Protein AF-A0A919B4E5-F1 (afdb_monomer_lite)

Organism: NCBI:txid33904

pLDDT: mean 70.69, std 13.83, range [41.12, 92.69]

Structure (mmCIF, N/CA/C/O backbone):
data_AF-A0A919B4E5-F1
#
_entry.id   AF-A0A919B4E5-F1
#
loop_
_atom_site.group_PDB
_atom_site.id
_atom_site.type_symbol
_atom_site.label_atom_id
_atom_site.label_alt_id
_atom_site.label_comp_id
_atom_site.label_asym_id
_atom_site.label_entity_id
_atom_site.label_seq_id
_atom_site.pdbx_PDB_ins_code
_atom_site.Cartn_x
_atom_site.Cartn_y
_atom_site.Cartn_z
_atom_site.occupancy
_atom_site.B_iso_or_equiv
_atom_site.auth_seq_id
_atom_site.auth_comp_id
_atom_site.auth_asym_id
_atom_site.auth_atom_id
_atom_site.pdbx_PDB_model_num
ATOM 1 N N . MET A 1 1 ? 16.106 -13.335 14.550 1.00 41.12 1 MET A N 1
ATOM 2 C CA . MET A 1 1 ? 14.685 -13.136 14.209 1.00 41.12 1 MET A CA 1
ATOM 3 C C . MET A 1 1 ? 14.599 -13.341 12.709 1.00 41.12 1 MET A C 1
ATOM 5 O O . MET A 1 1 ? 15.098 -12.525 11.950 1.00 41.12 1 MET A O 1
ATOM 9 N N . GLU A 1 2 ? 14.194 -14.542 12.327 1.00 44.81 2 GLU A N 1
ATOM 10 C CA . GLU A 1 2 ? 14.319 -15.130 10.993 1.00 44.81 2 GLU A CA 1
ATOM 11 C C . GLU A 1 2 ? 13.069 -14.831 10.154 1.00 44.81 2 GLU A C 1
ATOM 13 O O . GLU A 1 2 ? 11.949 -15.117 10.570 1.00 44.81 2 GLU A O 1
ATOM 18 N N . GLN A 1 3 ? 13.259 -14.196 8.994 1.00 50.88 3 GLN A N 1
ATOM 19 C CA . GLN A 1 3 ? 12.188 -13.937 8.030 1.00 50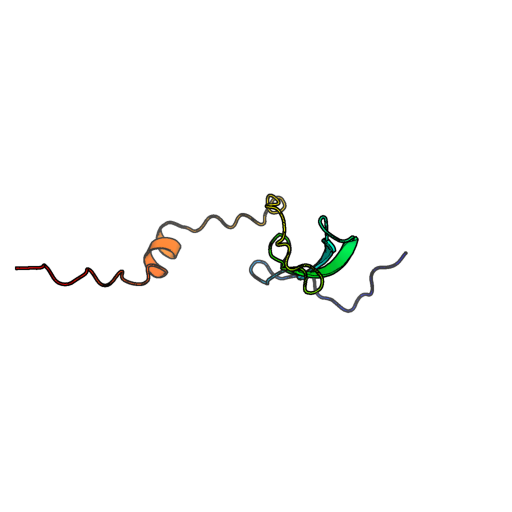.88 3 GLN A CA 1
ATOM 20 C C . GLN A 1 3 ? 11.747 -15.283 7.425 1.00 50.88 3 GLN A C 1
ATOM 22 O O . GLN A 1 3 ? 12.609 -16.052 6.992 1.00 50.88 3 GLN A O 1
ATOM 27 N N . PRO A 1 4 ? 10.443 -15.608 7.383 1.00 43.34 4 PRO A N 1
ATOM 28 C CA . PRO A 1 4 ? 9.998 -16.915 6.921 1.00 43.34 4 PRO A CA 1
ATOM 29 C C . PRO A 1 4 ? 10.271 -17.102 5.417 1.00 43.34 4 PRO A C 1
ATOM 31 O O . PRO A 1 4 ? 9.792 -16.348 4.572 1.00 43.34 4 PRO A O 1
ATOM 34 N N . ALA A 1 5 ? 11.035 -18.151 5.107 1.00 53.59 5 ALA A N 1
ATOM 35 C CA . ALA A 1 5 ? 11.661 -18.474 3.820 1.00 53.59 5 ALA A CA 1
ATOM 36 C C . ALA A 1 5 ? 10.711 -18.867 2.661 1.00 53.59 5 ALA A C 1
ATOM 38 O O . ALA A 1 5 ? 11.150 -19.503 1.706 1.00 53.59 5 ALA A O 1
ATOM 39 N N . TRP A 1 6 ? 9.417 -18.535 2.720 1.00 52.06 6 TRP A N 1
ATOM 40 C CA . TRP A 1 6 ? 8.426 -18.967 1.718 1.00 52.06 6 TRP A CA 1
ATOM 41 C C . TRP A 1 6 ? 7.939 -17.863 0.778 1.00 52.06 6 TRP A C 1
ATOM 43 O O . TRP A 1 6 ? 7.169 -18.150 -0.137 1.00 52.06 6 TRP A O 1
ATOM 53 N N . ARG A 1 7 ? 8.369 -16.611 0.962 1.00 50.34 7 ARG A N 1
ATOM 54 C CA . ARG A 1 7 ? 8.037 -15.543 0.015 1.00 50.34 7 ARG A CA 1
ATOM 55 C C . ARG A 1 7 ? 9.211 -15.321 -0.934 1.00 50.34 7 ARG A C 1
ATOM 57 O O . ARG A 1 7 ? 10.247 -14.847 -0.467 1.00 50.34 7 ARG A O 1
ATOM 64 N N . PRO A 1 8 ? 9.090 -15.664 -2.233 1.00 50.19 8 PRO A N 1
ATOM 65 C CA . PRO A 1 8 ? 10.074 -15.210 -3.204 1.00 50.19 8 PRO A CA 1
ATOM 66 C C . PRO A 1 8 ? 10.168 -13.683 -3.120 1.00 50.19 8 PRO A C 1
ATOM 68 O O . PRO A 1 8 ? 9.162 -13.007 -2.881 1.00 50.19 8 PRO A O 1
ATOM 71 N N . ALA A 1 9 ? 11.382 -13.148 -3.265 1.00 53.41 9 ALA A N 1
ATOM 72 C CA . ALA A 1 9 ? 11.556 -11.712 -3.438 1.00 53.41 9 ALA A CA 1
ATOM 73 C C . ALA A 1 9 ? 10.672 -11.257 -4.616 1.00 53.41 9 ALA A C 1
ATOM 75 O O . ALA A 1 9 ? 10.583 -11.998 -5.602 1.00 53.41 9 ALA A O 1
ATOM 76 N N . PRO A 1 10 ? 9.987 -10.103 -4.516 1.00 54.22 10 PRO A N 1
ATOM 77 C CA . PRO A 1 10 ? 9.185 -9.597 -5.625 1.00 54.22 10 PRO A CA 1
ATOM 78 C C . PRO A 1 10 ? 10.069 -9.494 -6.872 1.00 54.22 10 PRO A C 1
ATOM 80 O O . PRO A 1 10 ? 11.183 -8.968 -6.808 1.00 54.22 10 PRO A O 1
ATOM 83 N N . ALA A 1 11 ? 9.593 -10.028 -7.995 1.00 56.84 11 ALA A N 1
ATOM 84 C CA . ALA A 1 11 ? 10.238 -9.792 -9.276 1.00 56.84 11 ALA A CA 1
ATOM 85 C C . ALA A 1 11 ? 10.156 -8.289 -9.613 1.00 56.84 11 ALA A C 1
ATOM 87 O O . ALA A 1 11 ? 9.224 -7.614 -9.163 1.00 56.84 11 ALA A O 1
ATOM 88 N N . PRO A 1 12 ? 11.099 -7.734 -10.393 1.00 55.56 12 PRO A N 1
ATOM 89 C CA . PRO A 1 12 ? 10.956 -6.376 -10.906 1.00 55.56 12 PRO A CA 1
ATOM 90 C C . PRO A 1 12 ? 9.627 -6.256 -11.673 1.00 55.56 12 PRO A C 1
ATOM 92 O O . PRO A 1 12 ? 9.415 -6.958 -12.658 1.00 55.56 12 PRO A O 1
ATOM 95 N N . GLY A 1 13 ? 8.722 -5.405 -11.175 1.00 56.44 13 GLY A N 1
ATOM 96 C CA . GLY A 1 13 ? 7.372 -5.200 -11.717 1.00 56.44 13 GLY A CA 1
ATOM 97 C C . GLY A 1 13 ? 6.223 -5.810 -10.899 1.00 56.44 13 GLY A C 1
ATOM 98 O O . GLY A 1 13 ? 5.072 -5.436 -11.121 1.00 56.44 13 GLY A O 1
ATOM 99 N N . ASP A 1 14 ? 6.494 -6.690 -9.929 1.00 60.06 14 ASP A N 1
ATOM 100 C CA . ASP A 1 14 ? 5.452 -7.226 -9.043 1.00 60.06 14 ASP A CA 1
ATOM 101 C C . ASP A 1 14 ? 5.093 -6.219 -7.934 1.00 60.06 14 ASP A C 1
ATOM 103 O O . ASP A 1 14 ? 5.990 -5.652 -7.298 1.00 60.06 14 ASP A O 1
ATOM 107 N N . PRO A 1 15 ? 3.795 -6.001 -7.639 1.00 63.47 15 PRO A N 1
ATOM 108 C CA . PRO A 1 15 ? 3.389 -5.136 -6.543 1.00 63.47 15 PRO A CA 1
ATOM 109 C C . PRO A 1 15 ? 3.873 -5.721 -5.215 1.00 63.47 15 PRO A C 1
ATOM 111 O O . PRO A 1 15 ? 3.398 -6.753 -4.737 1.00 63.47 15 PRO A O 1
ATOM 114 N N . TYR A 1 16 ? 4.826 -5.039 -4.589 1.00 70.25 16 TYR A N 1
ATOM 115 C CA . TYR A 1 16 ? 5.346 -5.449 -3.294 1.00 70.25 16 TYR A CA 1
ATOM 116 C C . TYR A 1 16 ? 4.359 -5.090 -2.186 1.00 70.25 16 TYR A C 1
ATOM 118 O O . TYR A 1 16 ? 4.155 -3.917 -1.861 1.00 70.25 16 TYR A O 1
ATOM 126 N N . CYS A 1 17 ? 3.745 -6.112 -1.598 1.00 78.00 17 CYS A N 1
ATOM 127 C CA . CYS A 1 17 ? 2.864 -5.926 -0.456 1.00 78.00 17 CYS A CA 1
ATOM 128 C C . CYS A 1 17 ? 3.673 -5.760 0.838 1.00 78.00 17 CYS A C 1
ATOM 130 O O . CYS A 1 17 ? 4.468 -6.635 1.189 1.00 78.00 17 CYS A O 1
ATOM 132 N N . THR A 1 18 ? 3.411 -4.683 1.574 1.00 78.06 18 THR A N 1
ATOM 133 C CA . THR A 1 18 ? 3.983 -4.379 2.887 1.00 78.06 18 THR A CA 1
ATOM 134 C C . THR A 1 18 ? 2.916 -4.333 3.974 1.00 78.06 18 THR A C 1
ATOM 136 O O . THR A 1 18 ? 1.714 -4.193 3.723 1.00 78.06 18 THR A O 1
ATOM 139 N N . THR A 1 19 ? 3.384 -4.499 5.209 1.00 86.62 19 THR A N 1
ATOM 140 C CA . THR A 1 19 ? 2.611 -4.237 6.418 1.00 86.62 19 THR A CA 1
ATOM 141 C C . THR A 1 19 ? 3.044 -2.881 6.960 1.00 86.62 19 THR A C 1
ATOM 143 O O . THR A 1 19 ? 4.212 -2.698 7.293 1.00 86.62 19 THR A O 1
ATOM 146 N N . ASP A 1 20 ? 2.099 -1.956 7.068 1.00 83.75 20 ASP A N 1
ATOM 147 C CA . ASP A 1 20 ? 2.314 -0.575 7.486 1.00 83.75 20 ASP A CA 1
ATOM 148 C C . ASP A 1 20 ? 1.429 -0.218 8.684 1.00 83.75 20 ASP A C 1
ATOM 150 O O . ASP A 1 20 ? 0.373 -0.813 8.904 1.00 83.75 20 ASP A O 1
ATOM 154 N N . THR A 1 21 ? 1.835 0.788 9.457 1.00 88.12 21 THR A N 1
ATOM 155 C CA . THR A 1 21 ? 1.018 1.331 10.551 1.00 88.12 21 THR A CA 1
ATOM 156 C C . THR A 1 21 ? 0.334 2.610 10.084 1.00 88.12 21 THR A C 1
ATOM 158 O O . THR A 1 21 ? 0.990 3.562 9.666 1.00 88.12 21 THR A O 1
ATOM 161 N N . CYS A 1 22 ? -0.995 2.663 10.178 1.00 89.00 22 CYS A N 1
ATOM 162 C CA . CYS A 1 22 ? -1.760 3.836 9.777 1.00 89.00 22 CYS A CA 1
ATOM 163 C C . CYS A 1 22 ? -1.416 5.050 10.652 1.00 89.00 22 CYS A C 1
ATOM 165 O O . CYS A 1 22 ? -1.669 5.040 11.855 1.00 89.00 22 CYS A O 1
ATOM 167 N N . ALA A 1 23 ? -0.944 6.138 10.039 1.00 85.94 23 ALA A N 1
ATOM 168 C CA . ALA A 1 23 ? -0.626 7.380 10.748 1.00 85.94 23 ALA A CA 1
ATOM 169 C C . ALA A 1 23 ? -1.850 8.071 11.386 1.00 85.94 23 ALA A C 1
ATOM 171 O O . ALA A 1 23 ? -1.695 8.848 12.322 1.00 85.94 23 ALA A O 1
ATOM 172 N N . GLY A 1 24 ? -3.065 7.799 10.892 1.00 87.81 24 GLY A N 1
ATOM 173 C CA . GLY A 1 24 ? -4.292 8.419 11.401 1.00 87.81 24 GLY A CA 1
ATOM 174 C C . GLY A 1 24 ? -4.872 7.739 12.643 1.00 87.81 24 GLY A C 1
ATOM 175 O O . GLY A 1 24 ? -5.357 8.419 13.540 1.00 87.81 24 GLY A O 1
ATOM 176 N N . CYS A 1 25 ? -4.846 6.402 12.702 1.00 91.94 25 CYS A N 1
ATOM 177 C CA . CYS A 1 25 ? -5.505 5.645 13.777 1.00 91.94 25 CYS A CA 1
ATOM 178 C C . CYS A 1 25 ? -4.641 4.546 14.416 1.00 91.94 25 CYS A C 1
ATOM 180 O O . CYS A 1 25 ? -5.123 3.831 15.288 1.00 91.94 25 CYS A O 1
ATOM 182 N N . GLY A 1 26 ? -3.397 4.361 13.967 1.00 90.19 26 GLY A N 1
ATOM 183 C CA . GLY A 1 26 ? -2.469 3.355 14.493 1.00 90.19 26 GLY A CA 1
ATOM 184 C C . GLY A 1 26 ? -2.785 1.905 14.112 1.00 90.19 26 GLY A C 1
ATOM 185 O O . GLY A 1 26 ? -2.082 1.000 14.551 1.00 90.19 26 GLY A O 1
ATOM 186 N N . ALA A 1 27 ? -3.822 1.656 13.307 1.00 90.81 27 ALA A N 1
ATOM 187 C CA . ALA A 1 27 ? -4.162 0.306 12.866 1.00 90.81 27 ALA A CA 1
ATOM 188 C C . ALA A 1 27 ? -3.097 -0.256 11.912 1.00 90.81 27 ALA A C 1
ATOM 190 O O . ALA A 1 27 ? -2.528 0.483 11.106 1.00 90.81 27 ALA A O 1
ATOM 191 N N . VAL A 1 28 ? -2.881 -1.570 11.965 1.00 91.00 28 VAL A N 1
ATOM 192 C CA . VAL A 1 28 ? -2.030 -2.285 11.007 1.00 91.00 28 VAL A CA 1
ATOM 193 C C . VAL A 1 28 ? -2.765 -2.395 9.670 1.00 91.00 28 VAL A C 1
ATOM 195 O O . VAL A 1 28 ? -3.909 -2.848 9.616 1.00 91.00 28 VAL A O 1
ATOM 198 N N . VAL A 1 29 ? -2.113 -1.971 8.592 1.00 88.88 29 VAL A N 1
ATOM 199 C CA . VAL A 1 29 ? -2.619 -1.991 7.218 1.00 88.88 29 VAL A CA 1
ATOM 200 C C . VAL A 1 29 ? -1.738 -2.915 6.389 1.00 88.88 29 VAL A C 1
ATOM 202 O O . VAL A 1 29 ? -0.517 -2.829 6.441 1.00 88.88 29 VAL A O 1
ATOM 205 N N . HIS A 1 30 ? -2.354 -3.811 5.622 1.00 86.81 30 HIS A N 1
ATOM 206 C CA . HIS A 1 30 ? -1.665 -4.634 4.628 1.00 86.81 30 HIS A CA 1
ATOM 207 C C . HIS A 1 30 ? -2.018 -4.099 3.243 1.00 86.81 30 HIS A C 1
ATOM 209 O O . HIS A 1 30 ? -3.197 -4.042 2.893 1.00 86.81 30 HIS A O 1
ATOM 215 N N . GLY A 1 31 ? -1.024 -3.696 2.458 1.00 81.62 31 GLY A N 1
ATOM 216 C CA . GLY A 1 31 ? -1.259 -3.103 1.145 1.00 81.62 31 GLY A CA 1
ATOM 217 C C . GLY A 1 31 ? 0.007 -3.027 0.311 1.00 81.62 31 GLY A C 1
ATOM 218 O O . GLY A 1 31 ? 1.038 -3.559 0.700 1.00 81.62 31 GLY A O 1
ATOM 219 N N . ILE A 1 32 ? -0.079 -2.397 -0.856 1.00 78.62 32 ILE A N 1
ATOM 220 C CA . ILE A 1 32 ? 1.088 -2.192 -1.715 1.00 78.62 32 ILE A CA 1
ATOM 221 C C . ILE A 1 32 ? 1.947 -1.090 -1.089 1.00 78.62 32 ILE A C 1
ATOM 223 O O . ILE A 1 32 ? 1.412 -0.106 -0.570 1.00 78.62 32 ILE A O 1
ATOM 227 N N . HIS A 1 33 ? 3.268 -1.251 -1.132 1.00 75.38 33 HIS A N 1
ATOM 228 C CA . HIS A 1 33 ? 4.204 -0.254 -0.623 1.00 75.38 33 HIS A CA 1
ATOM 229 C C . HIS A 1 33 ? 3.915 1.135 -1.216 1.00 75.38 33 HIS A C 1
ATOM 231 O O . HIS A 1 33 ? 3.753 1.276 -2.428 1.00 75.38 33 HIS A O 1
ATOM 237 N N . GLY A 1 34 ? 3.773 2.151 -0.358 1.00 73.94 34 GLY A N 1
ATOM 238 C CA . GLY A 1 34 ? 3.399 3.517 -0.754 1.00 73.94 34 GLY A CA 1
ATOM 239 C C . GLY A 1 34 ? 1.970 3.686 -1.304 1.00 73.94 34 GLY A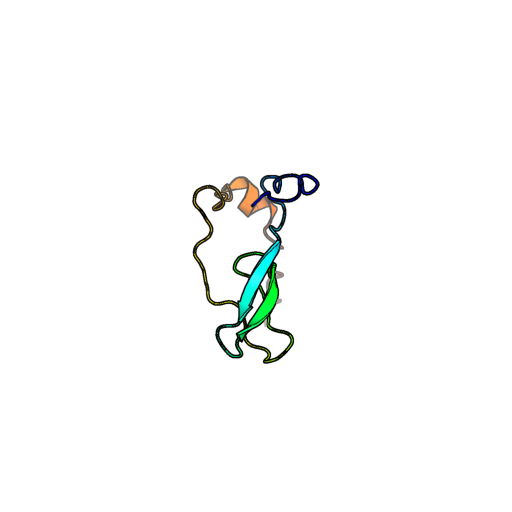 C 1
ATOM 240 O O . GLY A 1 34 ? 1.580 4.793 -1.672 1.00 73.94 34 GLY A O 1
ATOM 241 N N . ARG A 1 35 ? 1.160 2.618 -1.372 1.00 81.19 35 ARG A N 1
ATOM 242 C CA . ARG A 1 35 ? -0.211 2.649 -1.905 1.00 81.19 35 ARG A CA 1
ATOM 243 C C . ARG A 1 35 ? -1.144 1.720 -1.126 1.00 81.19 35 ARG A C 1
ATOM 245 O O . ARG A 1 35 ? -1.421 0.585 -1.514 1.00 81.19 35 ARG A O 1
ATOM 252 N N . TRP A 1 36 ? -1.695 2.252 -0.041 1.00 87.00 36 TRP A N 1
ATOM 253 C CA . TRP A 1 36 ? -2.685 1.579 0.800 1.00 87.00 36 TRP A CA 1
ATOM 254 C C . TRP A 1 36 ? -3.781 2.541 1.280 1.00 87.00 36 TRP A C 1
ATOM 256 O O . TRP A 1 36 ? -3.585 3.755 1.320 1.00 87.00 36 TRP A O 1
ATOM 266 N N . THR A 1 37 ? -4.932 1.992 1.677 1.00 90.31 37 THR A N 1
ATOM 267 C CA . THR A 1 37 ? -6.029 2.727 2.329 1.00 90.31 37 THR A CA 1
ATOM 268 C C . THR A 1 37 ? -6.431 1.983 3.596 1.00 90.31 37 THR A C 1
ATOM 270 O O . THR A 1 37 ? -6.680 0.779 3.569 1.00 90.31 37 THR A O 1
ATOM 273 N N . CYS A 1 38 ? -6.466 2.685 4.726 1.00 90.69 38 CYS A N 1
ATOM 274 C CA . CYS A 1 38 ? -6.795 2.091 6.011 1.00 90.69 38 CYS A CA 1
ATOM 275 C C . CYS A 1 38 ? -8.281 1.727 6.068 1.00 90.69 38 CYS A C 1
ATOM 277 O O . CYS A 1 38 ? -9.139 2.605 6.022 1.00 90.69 38 CYS A O 1
ATOM 279 N N . ALA A 1 39 ? -8.592 0.445 6.259 1.00 89.62 39 ALA A N 1
ATOM 280 C CA . ALA A 1 39 ? -9.974 -0.018 6.387 1.00 89.62 39 ALA A CA 1
ATOM 281 C C . ALA A 1 39 ? -10.673 0.480 7.670 1.00 89.62 39 ALA A C 1
ATOM 283 O O . ALA A 1 39 ? -11.897 0.483 7.733 1.00 89.62 39 ALA A O 1
ATOM 284 N N . ALA A 1 40 ? -9.910 0.896 8.690 1.00 90.69 40 ALA A N 1
ATOM 285 C CA . ALA A 1 40 ? -10.457 1.338 9.972 1.00 90.69 40 ALA A CA 1
ATOM 286 C C . ALA A 1 40 ? -10.882 2.815 9.973 1.00 90.69 40 ALA A C 1
ATOM 288 O O . ALA A 1 40 ? -11.920 3.151 10.534 1.00 90.69 40 ALA A O 1
ATOM 289 N N . CYS A 1 41 ? -10.085 3.700 9.367 1.00 92.69 41 CYS A N 1
ATOM 290 C CA . CYS A 1 41 ? -10.325 5.149 9.407 1.00 92.69 41 CYS A CA 1
ATOM 291 C C . CYS A 1 41 ? -10.436 5.810 8.026 1.00 92.69 41 CYS A C 1
ATOM 293 O O . CYS A 1 41 ? -10.658 7.013 7.948 1.00 92.69 41 CYS A O 1
ATOM 295 N N . GLY A 1 42 ? -10.246 5.057 6.939 1.00 89.12 42 GLY A N 1
ATOM 296 C CA . GLY A 1 42 ? -10.287 5.571 5.567 1.00 89.12 42 GLY A CA 1
ATOM 297 C C . GLY A 1 42 ? -9.063 6.388 5.147 1.00 89.12 42 GLY A C 1
ATOM 298 O O . GLY A 1 42 ? -9.001 6.822 4.001 1.00 89.12 42 GLY A O 1
ATOM 299 N N . SER A 1 43 ? -8.083 6.597 6.033 1.00 89.25 43 SER A N 1
ATOM 300 C CA . SER A 1 43 ? -6.877 7.358 5.696 1.00 89.25 43 SER A CA 1
ATOM 301 C C . SER A 1 43 ? -6.038 6.630 4.644 1.00 89.25 43 SER A C 1
ATOM 303 O O . SER A 1 43 ? -5.859 5.411 4.716 1.00 89.25 43 SER A O 1
ATOM 305 N N . CYS A 1 44 ? -5.518 7.376 3.674 1.00 86.50 44 CYS A N 1
ATOM 306 C CA . CYS A 1 44 ? -4.658 6.854 2.618 1.00 86.50 44 CYS A CA 1
ATOM 307 C C . CYS A 1 44 ? -3.182 6.915 3.017 1.00 86.50 44 CYS A C 1
ATOM 309 O O . CYS A 1 44 ? -2.778 7.721 3.856 1.00 86.50 44 CYS A O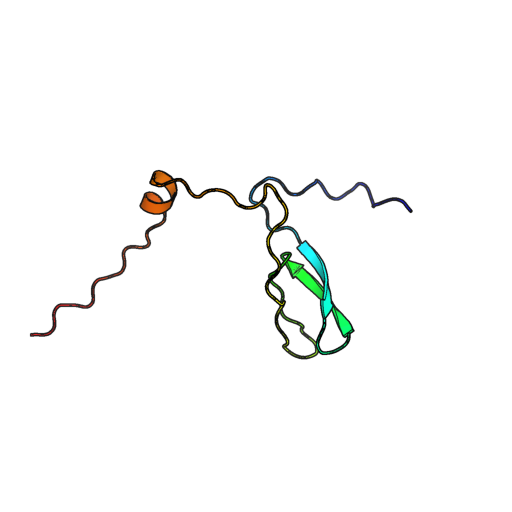 1
ATOM 311 N N . SER A 1 45 ? -2.382 6.066 2.378 1.00 81.88 45 SER A N 1
ATOM 312 C CA . SER A 1 45 ? -0.931 6.074 2.516 1.00 81.88 45 SER A CA 1
ATOM 313 C C . SER A 1 45 ? -0.360 7.450 2.153 1.00 81.88 45 SER A C 1
ATOM 315 O O . SER A 1 45 ? -0.743 8.003 1.114 1.00 81.88 45 SER A O 1
ATOM 317 N N . PRO A 1 4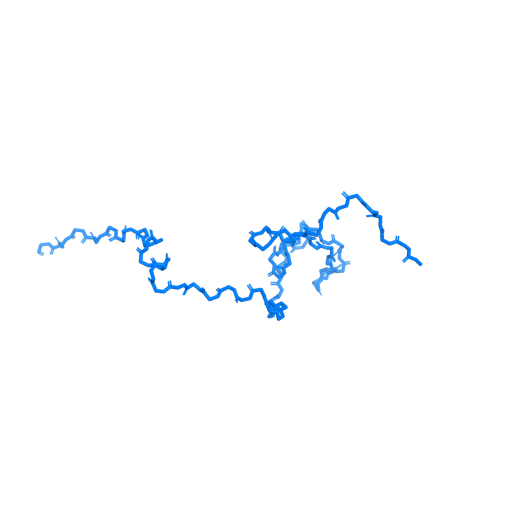6 ? 0.528 8.028 2.979 1.00 78.38 46 PRO A N 1
ATOM 318 C CA . PRO A 1 46 ? 1.300 9.192 2.572 1.00 78.38 46 PRO A CA 1
ATOM 319 C C . PRO A 1 46 ? 2.238 8.814 1.420 1.00 78.38 46 PRO A C 1
ATOM 321 O O . PRO A 1 46 ? 2.700 7.677 1.340 1.00 78.38 46 PRO A O 1
ATOM 324 N N . TYR A 1 47 ? 2.555 9.774 0.546 1.00 74.12 47 TYR A N 1
ATOM 325 C CA . TYR A 1 47 ? 3.557 9.538 -0.491 1.00 74.12 47 TYR A CA 1
ATOM 326 C C . TYR A 1 47 ? 4.900 9.201 0.161 1.00 74.12 47 TYR A C 1
ATOM 328 O O . TYR A 1 47 ? 5.417 9.968 0.977 1.00 74.12 47 TYR A O 1
ATOM 336 N N . GLN A 1 48 ? 5.449 8.055 -0.215 1.00 66.94 48 GLN A N 1
ATOM 337 C CA . GLN A 1 48 ? 6.807 7.653 0.104 1.00 66.94 48 GLN A CA 1
ATOM 338 C C . GLN A 1 48 ? 7.533 7.462 -1.217 1.00 66.94 48 GLN A C 1
ATOM 340 O O . GLN A 1 48 ? 7.000 6.832 -2.132 1.00 66.94 48 GLN A O 1
ATOM 345 N N . GLU A 1 49 ? 8.720 8.055 -1.323 1.00 66.12 49 GLU A N 1
ATOM 346 C CA . GLU A 1 49 ? 9.553 7.856 -2.498 1.00 66.12 49 GLU A CA 1
ATOM 347 C C . GLU A 1 49 ? 9.888 6.363 -2.604 1.00 66.12 49 GLU A C 1
ATOM 349 O O . GLU A 1 49 ? 10.270 5.755 -1.595 1.00 66.12 49 GLU A O 1
ATOM 354 N N . PRO A 1 50 ? 9.679 5.745 -3.778 1.00 66.25 50 PRO A N 1
ATOM 355 C CA . PRO A 1 50 ? 9.996 4.341 -3.952 1.00 66.25 50 PRO A CA 1
ATOM 356 C C . PRO A 1 50 ? 11.490 4.099 -3.673 1.00 66.25 50 PRO A C 1
ATOM 358 O O . PRO A 1 50 ? 12.314 4.964 -3.976 1.00 66.25 50 PRO A O 1
ATOM 361 N N . PRO A 1 51 ? 11.862 2.934 -3.109 1.00 66.75 51 PRO A N 1
ATOM 362 C CA . PRO A 1 51 ? 13.259 2.596 -2.864 1.00 66.75 51 PRO A CA 1
ATOM 363 C C . PRO A 1 51 ? 14.126 2.711 -4.124 1.00 66.75 51 PRO A C 1
ATOM 365 O O . PRO A 1 51 ? 13.655 2.516 -5.248 1.00 66.75 51 PRO A O 1
ATOM 368 N N . GLU A 1 52 ? 15.419 2.974 -3.934 1.00 66.06 52 GLU A N 1
ATOM 369 C CA . GLU A 1 52 ? 16.383 3.038 -5.034 1.00 66.06 52 GLU A CA 1
ATOM 370 C C . GLU A 1 52 ? 16.316 1.755 -5.891 1.00 66.06 52 GLU A C 1
ATOM 372 O O . GLU A 1 52 ? 16.318 0.637 -5.370 1.00 66.06 52 GLU A O 1
ATOM 377 N N . GLY A 1 53 ? 16.188 1.917 -7.213 1.00 65.19 53 GLY A N 1
ATOM 378 C CA . GLY A 1 53 ? 16.026 0.814 -8.171 1.00 65.19 53 GLY A CA 1
ATOM 379 C C . GLY A 1 53 ? 14.580 0.405 -8.492 1.00 65.19 53 GLY A C 1
ATOM 380 O O . GLY A 1 53 ? 14.382 -0.470 -9.330 1.00 65.19 53 GLY A O 1
ATOM 381 N N . TRP A 1 54 ? 13.569 1.025 -7.872 1.00 61.00 54 TRP A N 1
ATOM 382 C CA . TRP A 1 54 ? 12.151 0.786 -8.199 1.00 61.00 54 TRP A CA 1
ATOM 383 C C . TRP A 1 54 ? 11.559 1.785 -9.184 1.00 61.00 54 TRP A C 1
ATOM 385 O O . TRP A 1 54 ? 10.534 1.496 -9.804 1.00 61.00 54 TRP A O 1
ATOM 395 N N . ALA A 1 55 ? 12.186 2.952 -9.327 1.00 60.41 55 ALA A N 1
ATOM 396 C CA . ALA A 1 55 ? 11.895 3.858 -10.423 1.00 60.41 55 ALA A CA 1
ATOM 397 C C . ALA A 1 55 ? 12.316 3.159 -11.722 1.00 60.41 55 ALA A C 1
ATOM 399 O O . ALA A 1 55 ? 13.471 3.215 -12.135 1.00 60.41 55 ALA A O 1
ATOM 400 N N . THR A 1 56 ? 11.385 2.428 -12.328 1.00 59.16 56 THR A N 1
ATOM 401 C CA . THR A 1 56 ? 11.551 1.938 -13.689 1.00 59.16 56 THR A CA 1
ATOM 402 C C . THR A 1 56 ? 11.373 3.150 -14.584 1.00 59.16 56 THR A C 1
ATOM 404 O O . THR A 1 56 ? 10.291 3.733 -14.657 1.00 59.16 56 THR A O 1
ATOM 407 N N . GLU A 1 57 ? 12.468 3.593 -15.194 1.00 59.66 57 GLU A N 1
ATOM 408 C CA . GLU A 1 57 ? 12.409 4.565 -16.273 1.00 59.66 57 GLU A CA 1
ATOM 409 C C . GLU A 1 57 ? 11.509 3.967 -17.356 1.00 59.66 57 GLU A C 1
ATOM 411 O O . GLU A 1 57 ? 11.881 2.996 -18.011 1.00 59.66 57 GLU A O 1
ATOM 416 N N . ILE A 1 58 ? 10.294 4.498 -17.509 1.00 62.62 58 ILE A N 1
ATOM 417 C CA . ILE A 1 58 ? 9.480 4.181 -18.678 1.00 62.62 58 ILE A CA 1
ATOM 418 C C . ILE A 1 58 ? 10.242 4.734 -19.877 1.00 62.62 58 ILE A C 1
ATOM 420 O O . ILE A 1 58 ? 10.469 5.944 -19.982 1.00 62.62 58 ILE A O 1
ATOM 424 N N . THR A 1 59 ? 10.655 3.843 -20.772 1.00 68.75 59 THR A N 1
ATOM 425 C CA . THR A 1 59 ? 11.283 4.252 -22.026 1.00 68.75 59 THR A CA 1
ATOM 426 C C . THR A 1 59 ? 10.284 5.036 -22.877 1.00 68.75 59 THR A C 1
ATOM 428 O O . THR A 1 59 ? 9.065 4.876 -22.757 1.00 68.75 59 THR A O 1
ATOM 431 N N . ALA A 1 60 ? 10.784 5.906 -23.758 1.00 66.88 60 ALA A N 1
ATOM 432 C CA . ALA A 1 60 ? 9.921 6.660 -24.665 1.00 66.88 60 ALA A CA 1
ATOM 433 C C . ALA A 1 60 ? 9.074 5.719 -25.545 1.00 66.88 60 ALA A C 1
ATOM 435 O O . ALA A 1 60 ? 7.906 6.010 -25.812 1.00 66.88 60 ALA A O 1
ATOM 436 N N . GLU A 1 61 ? 9.630 4.569 -25.941 1.00 69.00 61 GLU A N 1
ATOM 437 C CA . GLU A 1 61 ? 8.907 3.523 -26.663 1.00 69.00 61 GLU A CA 1
ATOM 438 C C . GLU A 1 61 ? 7.796 2.862 -25.829 1.00 69.00 61 GLU A C 1
ATOM 440 O O . GLU A 1 61 ? 6.681 2.691 -26.327 1.00 69.00 61 GLU A O 1
ATOM 445 N N . GLU A 1 62 ? 8.048 2.530 -24.559 1.00 68.50 62 GLU A N 1
ATOM 446 C CA . GLU A 1 62 ? 7.023 1.962 -23.670 1.00 68.50 62 GLU A CA 1
ATOM 447 C C . GLU A 1 62 ? 5.919 2.963 -23.331 1.00 68.50 62 GLU A C 1
ATOM 449 O O . GLU A 1 62 ? 4.751 2.579 -23.219 1.00 68.50 62 GLU A O 1
ATOM 454 N N . LEU A 1 63 ? 6.262 4.248 -23.213 1.00 67.56 63 LEU A N 1
ATOM 455 C CA . LEU A 1 63 ? 5.273 5.306 -23.042 1.00 67.56 63 LEU A CA 1
ATOM 456 C C . LEU A 1 63 ? 4.371 5.405 -24.273 1.00 67.56 63 LEU A C 1
ATOM 458 O O . LEU A 1 63 ? 3.152 5.450 -24.128 1.00 67.56 63 LEU A O 1
ATOM 462 N N . ALA A 1 64 ? 4.958 5.391 -25.476 1.00 67.69 64 ALA A N 1
ATOM 463 C CA . ALA A 1 64 ? 4.218 5.453 -26.734 1.00 67.69 64 ALA A CA 1
ATOM 464 C C . ALA A 1 64 ? 3.246 4.271 -26.885 1.00 67.69 64 ALA A C 1
ATOM 466 O O . ALA A 1 64 ? 2.097 4.467 -27.284 1.00 67.69 64 ALA A O 1
ATOM 467 N N . ALA A 1 65 ? 3.671 3.064 -26.497 1.00 68.50 65 ALA A N 1
ATOM 468 C CA . ALA A 1 65 ? 2.848 1.857 -26.553 1.00 68.50 65 ALA A CA 1
ATOM 469 C C . ALA A 1 65 ? 1.688 1.839 -25.537 1.00 68.50 65 ALA A C 1
ATOM 471 O O . ALA A 1 65 ? 0.659 1.220 -25.803 1.00 68.50 65 ALA A O 1
ATOM 472 N N . ASN A 1 66 ? 1.828 2.519 -24.393 1.00 62.28 66 ASN A N 1
ATOM 473 C CA . ASN A 1 66 ? 0.813 2.575 -23.331 1.00 62.28 66 ASN A CA 1
ATOM 474 C C . ASN A 1 66 ? -0.116 3.794 -23.413 1.00 62.28 66 ASN A C 1
ATOM 476 O O . ASN A 1 66 ? -0.936 4.008 -22.515 1.00 62.28 66 ASN A O 1
ATOM 480 N N . THR A 1 67 ? -0.024 4.602 -24.473 1.00 65.00 67 THR A N 1
ATOM 481 C CA . THR A 1 67 ? -1.000 5.670 -24.698 1.00 65.00 67 THR A CA 1
ATOM 482 C C . THR A 1 67 ? -2.364 5.054 -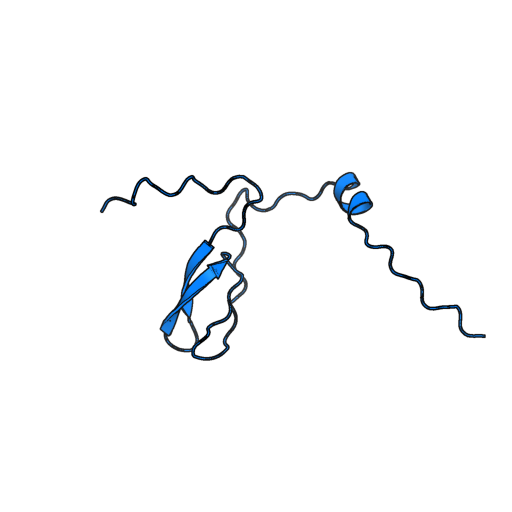25.017 1.00 65.00 67 THR A C 1
ATOM 484 O O . THR A 1 67 ? -2.648 4.640 -26.139 1.00 65.00 67 THR A O 1
ATOM 487 N N . VAL A 1 68 ? -3.244 4.979 -24.013 1.00 62.09 68 VAL A N 1
ATOM 488 C CA . VAL A 1 68 ? -4.682 4.830 -24.261 1.00 62.09 68 VAL A CA 1
ATOM 489 C C . VAL A 1 68 ? -5.057 6.039 -25.101 1.00 62.09 68 VAL A C 1
ATOM 491 O O . VAL A 1 68 ? -4.957 7.164 -24.613 1.00 62.09 68 VAL A O 1
ATOM 494 N N . ALA A 1 69 ? -5.391 5.810 -26.373 1.00 56.66 69 ALA A N 1
ATOM 495 C CA . ALA A 1 69 ? -5.821 6.859 -27.280 1.00 56.66 69 ALA A CA 1
ATOM 496 C C . ALA A 1 69 ? -6.881 7.696 -26.560 1.00 56.66 69 ALA A C 1
ATOM 498 O O . ALA A 1 69 ? -7.963 7.201 -26.240 1.00 56.66 69 ALA A O 1
ATOM 499 N N . TYR A 1 70 ? -6.527 8.935 -26.226 1.00 55.00 70 TYR A N 1
ATOM 500 C CA . TYR A 1 70 ? -7.484 9.884 -25.695 1.00 55.00 70 TYR A CA 1
ATOM 501 C C . TYR A 1 70 ? -8.454 10.129 -26.849 1.00 55.00 70 TYR A C 1
ATOM 503 O O . TYR A 1 70 ? -8.064 10.730 -27.853 1.00 55.00 70 TYR A O 1
ATOM 511 N N . ASP A 1 71 ? -9.663 9.570 -26.757 1.00 63.91 71 ASP A N 1
ATOM 512 C CA . ASP A 1 71 ? -10.735 9.847 -27.709 1.00 63.91 71 ASP A CA 1
ATOM 513 C C . ASP A 1 71 ? -10.916 11.364 -27.693 1.00 63.91 71 ASP A C 1
ATOM 515 O O . ASP A 1 71 ? -11.291 11.954 -26.675 1.00 63.91 71 ASP A O 1
ATOM 519 N N . SER A 1 72 ? -10.470 12.021 -28.764 1.00 63.84 72 SER A N 1
ATOM 520 C CA . SER A 1 72 ? -10.625 13.464 -28.870 1.00 63.84 72 SER A CA 1
ATOM 521 C C . SER A 1 72 ? -12.125 13.736 -28.847 1.00 63.84 72 SER A C 1
ATOM 523 O O . SER A 1 72 ? -12.843 13.106 -29.626 1.00 63.84 72 SER A O 1
ATOM 525 N N . PRO A 1 73 ? -12.622 14.619 -27.960 1.00 67.62 73 PRO A N 1
ATOM 526 C CA . PRO A 1 73 ? -14.040 14.929 -27.950 1.00 67.62 73 PRO A CA 1
ATOM 527 C C . PRO A 1 73 ? -14.434 15.407 -29.355 1.00 67.62 73 PRO A C 1
ATOM 529 O O . PRO A 1 73 ? -13.656 16.144 -29.969 1.00 67.62 73 PRO A O 1
ATOM 532 N N . PRO A 1 74 ? -15.588 14.970 -29.891 1.00 66.50 74 PRO A N 1
ATOM 533 C CA . PRO A 1 74 ? -15.998 15.355 -31.232 1.00 66.50 74 PRO A CA 1
ATOM 534 C C . PRO A 1 74 ? -16.044 16.881 -31.318 1.00 66.50 74 PRO A C 1
ATOM 536 O O . PRO A 1 74 ? -16.646 17.526 -30.456 1.00 66.50 74 PRO A O 1
ATOM 539 N N . ASP A 1 75 ? -15.372 17.423 -32.336 1.00 69.12 75 ASP A N 1
ATOM 540 C CA . ASP A 1 75 ? 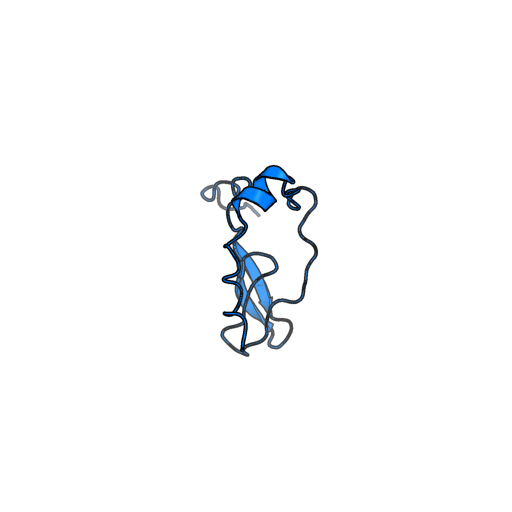-15.335 18.848 -32.668 1.00 69.12 75 ASP A CA 1
ATOM 541 C C . ASP A 1 75 ? -16.770 19.399 -32.611 1.00 69.12 75 ASP A C 1
ATOM 543 O O . ASP A 1 75 ? -17.652 18.962 -33.359 1.00 69.12 75 ASP A O 1
ATOM 547 N N . ALA A 1 76 ? -17.036 20.265 -31.633 1.00 61.25 76 ALA A N 1
ATOM 548 C CA . ALA A 1 76 ? -18.341 20.891 -31.488 1.00 61.25 76 ALA A CA 1
ATOM 549 C C . ALA A 1 76 ? -18.510 21.944 -32.604 1.00 61.25 76 ALA A C 1
ATOM 551 O O . ALA A 1 76 ? -17.545 22.646 -32.901 1.00 61.25 76 ALA A O 1
ATOM 552 N N . PRO A 1 77 ? -19.704 22.034 -33.223 1.00 68.56 77 PRO A N 1
ATOM 553 C CA . PRO A 1 77 ? -19.941 22.768 -34.470 1.00 68.56 77 PRO A CA 1
ATOM 554 C C . PRO A 1 77 ? -19.781 24.289 -34.372 1.00 68.56 77 PRO A C 1
ATOM 556 O O . PRO A 1 77 ? -20.023 24.853 -33.278 1.00 68.56 77 PRO A O 1
#

Radius of gyration: 18.68 Å; chains: 1; bounding box: 36×42×49 Å

Foldseek 3Di:
DDDDPPDDDDDLPRQDWDWDQDPPPRDIWIDGVQFTADPPPRDTRDHDDDPPPNPDPCDPVNVVVPPPPPPDPPDDD

Secondary structure (DSSP, 8-state):
-PPPTTSPPPPTTS--EEEEE-TTT--EEEEETTB-B-TTT-PBPPP-PPPTT------HHHHHHT-----PPP---

Sequence (77 aa):
MEQPAWRPAPAPGDPYCTTDTCAGCGAVVHGIHGRWTCAACGSCSPYQEPPEGWATEITAEELAANTVAYDSPPDAP